Protein AF-A0A9W4WRF8-F1 (afdb_monomer_lite)

Foldseek 3Di:
DDDDDDDDDDDDDDDPDDDDPCPVVPPPPPDPPDVQQVVQVPDPDVVSNPPDPPVVVVVVVVVVVVVVVVVVVVVVVVVVVVVVVVVVVVVVLVPDDDPRNVVSVLVVCVVVPHDRDDDDDDDPVVVVVVLVVVVVVLVVVQVVCVVVVVDDPVCVCVSCVSPPDPPPDD

Organism: NCBI:txid1117311

Secondary structure (DSSP, 8-state):
---------PPP---------GGG-----SS-S-HHHHHHHTSS-GGGGT--SHHHHHHHHHHHHHHHHHHHHHHHHHHHHHHHHHHHHHHHHHH--HHHHHHHHHHHHHHTTPPPPPPP---HHHHHHHHHHHHHHHHHHHHHHHHTT---GGGHHHHHTTSPPP----

InterPro domains:
  IPR027973 40S small subunit processome assembly factor 1-like [PF15375] (32-157)
  IPR053030 Ribosomal biogenesis protein FAF1-like [PTHR28096] (9-169)

Sequence (170 aa):
MPSTTANNTTPKKEPDIIVFNDSYLKKASKSGSNIIEWKSFMSAKVSKMNEKSQISSATKIIKELEEERINKQNDKELEELLKTTQLLEKYTAEYLTGKDRRKYNERKMFELGAKAKKGLKIPTPISLGIQSKRQEREKKELEEAKNLGLYHQSIKHNWVSSSSKPQQRK

Structure (mmCIF, N/CA/C/O backbone):
data_AF-A0A9W4WRF8-F1
#
_entry.id   AF-A0A9W4WRF8-F1
#
loop_
_atom_site.group_PDB
_atom_site.id
_atom_site.type_symbol
_atom_site.label_atom_id
_atom_site.label_alt_id
_atom_site.label_comp_id
_atom_site.label_asym_id
_atom_site.label_entity_id
_atom_site.label_seq_id
_atom_site.pdbx_PDB_ins_code
_atom_site.Cartn_x
_atom_site.Cartn_y
_atom_site.Cartn_z
_atom_site.occupancy
_atom_site.B_iso_or_equiv
_atom_site.auth_seq_id
_atom_site.auth_comp_id
_atom_site.auth_asym_id
_atom_site.auth_atom_id
_atom_site.pdbx_PDB_model_num
ATOM 1 N N . MET A 1 1 ? -92.959 -53.801 68.001 1.00 32.44 1 MET A N 1
ATOM 2 C CA . MET A 1 1 ? -93.544 -53.591 66.657 1.00 32.44 1 MET A CA 1
ATOM 3 C C . MET A 1 1 ? -93.141 -52.202 66.169 1.00 32.44 1 MET A C 1
ATOM 5 O O . MET A 1 1 ? -93.284 -51.295 66.977 1.00 32.44 1 MET A O 1
ATOM 9 N N . PRO A 1 2 ? -92.755 -51.967 64.904 1.00 46.97 2 PRO A N 1
ATOM 10 C CA . PRO A 1 2 ? -91.872 -52.743 64.028 1.00 46.97 2 PRO A CA 1
ATOM 11 C C . PRO A 1 2 ? -90.754 -51.893 63.346 1.00 46.97 2 PRO A C 1
ATOM 13 O O . PRO A 1 2 ? -90.855 -50.681 63.200 1.00 46.97 2 PRO A O 1
ATOM 16 N N . SER A 1 3 ? -89.686 -52.607 62.969 1.00 33.75 3 SER A N 1
ATOM 17 C CA . SER A 1 3 ? -88.754 -52.495 61.823 1.00 33.75 3 SER A CA 1
ATOM 18 C C . SER A 1 3 ? -88.363 -51.156 61.167 1.00 33.75 3 SER A C 1
ATOM 20 O O . SER A 1 3 ? -89.112 -50.546 60.408 1.00 33.75 3 SER A O 1
ATOM 22 N N . THR A 1 4 ? -87.061 -50.892 61.282 1.00 42.78 4 THR A N 1
ATOM 23 C CA . THR A 1 4 ? -86.146 -50.240 60.334 1.00 42.78 4 THR A CA 1
ATOM 24 C C . THR A 1 4 ? -86.248 -50.816 58.913 1.00 42.78 4 THR A C 1
ATOM 26 O O . THR A 1 4 ? -86.295 -52.032 58.735 1.00 42.78 4 THR A O 1
ATOM 29 N N . THR A 1 5 ? -86.164 -49.977 57.878 1.00 43.03 5 THR A N 1
ATOM 30 C CA . THR A 1 5 ? -85.700 -50.406 56.547 1.00 43.03 5 THR A CA 1
ATOM 31 C C . THR A 1 5 ? -84.785 -49.326 55.983 1.00 43.03 5 THR A C 1
ATOM 33 O O . THR A 1 5 ? -85.227 -48.264 55.554 1.00 43.03 5 THR A O 1
ATOM 36 N N . ALA A 1 6 ? -83.482 -49.592 56.066 1.00 42.91 6 ALA A N 1
ATOM 37 C CA . ALA A 1 6 ? -82.440 -48.821 55.413 1.00 42.91 6 ALA A CA 1
ATOM 38 C C . ALA A 1 6 ? -82.335 -49.293 53.958 1.00 42.91 6 ALA A C 1
ATOM 40 O O . ALA A 1 6 ? -82.016 -50.455 53.701 1.00 42.91 6 ALA A O 1
ATOM 41 N N . ASN A 1 7 ? -82.591 -48.395 53.011 1.00 45.34 7 ASN A N 1
ATOM 42 C CA . ASN A 1 7 ? -82.363 -48.662 51.596 1.00 45.34 7 ASN A CA 1
ATOM 43 C C . ASN A 1 7 ? -80.875 -48.470 51.288 1.00 45.34 7 ASN A C 1
ATOM 45 O O . ASN A 1 7 ? -80.408 -47.368 51.008 1.00 45.34 7 ASN A O 1
ATOM 49 N N . ASN A 1 8 ? -80.132 -49.575 51.369 1.00 48.31 8 ASN A N 1
ATOM 50 C CA . ASN A 1 8 ? -78.801 -49.709 50.795 1.00 48.31 8 ASN A CA 1
ATOM 51 C C . ASN A 1 8 ? -78.920 -49.795 49.271 1.00 48.31 8 ASN A C 1
ATOM 53 O O . ASN A 1 8 ? -79.238 -50.846 48.721 1.00 48.31 8 ASN A O 1
ATOM 57 N N . THR A 1 9 ? -78.592 -48.703 48.593 1.00 52.31 9 THR A N 1
ATOM 58 C CA . THR A 1 9 ? -78.246 -48.726 47.170 1.00 52.31 9 THR A CA 1
ATOM 59 C C . THR A 1 9 ? -76.811 -48.254 47.049 1.00 52.31 9 THR A C 1
ATOM 61 O O . THR A 1 9 ? -76.517 -47.064 47.111 1.00 52.31 9 THR A O 1
ATOM 64 N N . THR A 1 10 ? -75.901 -49.218 46.955 1.00 58.44 10 THR A N 1
ATOM 65 C CA . THR A 1 10 ? -74.486 -48.994 46.680 1.00 58.44 10 THR A CA 1
ATOM 66 C C . THR A 1 10 ? -74.333 -48.492 45.239 1.00 58.44 10 THR A C 1
ATOM 68 O O . THR A 1 10 ? -74.720 -49.201 44.306 1.00 58.44 10 THR A O 1
ATOM 71 N N . PRO A 1 11 ? -73.778 -47.292 44.993 1.00 58.75 11 PRO A N 1
ATOM 72 C CA . PRO A 1 11 ? -73.400 -46.917 43.641 1.00 58.75 11 PRO A CA 1
ATOM 73 C C . PRO A 1 11 ? -72.194 -47.772 43.235 1.00 58.75 11 PRO A C 1
ATOM 75 O O . PRO A 1 11 ? -71.170 -47.796 43.923 1.00 58.75 11 PRO A O 1
ATOM 78 N N . LYS A 1 12 ? -72.328 -48.523 42.137 1.00 59.94 12 LYS A N 1
ATOM 79 C CA . LYS A 1 12 ? -71.214 -49.251 41.520 1.00 59.94 12 LYS A CA 1
ATOM 80 C C . LYS A 1 12 ? -70.106 -48.240 41.211 1.00 59.94 12 LYS A C 1
ATOM 82 O O . LYS A 1 12 ? -70.330 -47.297 40.461 1.00 59.94 12 LYS A O 1
ATOM 87 N N . LYS A 1 13 ? -68.939 -48.411 41.833 1.00 66.56 13 LYS A N 1
ATOM 88 C CA . LYS A 1 13 ? -67.782 -47.531 41.654 1.00 66.56 13 LYS A CA 1
ATOM 89 C C . LYS A 1 13 ? -67.167 -47.830 40.289 1.00 66.56 13 LYS A C 1
ATOM 91 O O . LYS A 1 13 ? -66.509 -48.855 40.122 1.00 66.56 13 LYS A O 1
ATOM 96 N N . GLU A 1 14 ? -67.456 -46.987 39.307 1.00 73.62 14 GLU A N 1
ATOM 97 C CA . GLU A 1 14 ? -66.770 -47.022 38.016 1.00 73.62 14 GLU A CA 1
ATOM 98 C C . GLU A 1 14 ? -65.270 -46.742 38.227 1.00 73.62 14 GLU A C 1
ATOM 100 O O . GLU A 1 14 ? -64.904 -46.045 39.182 1.00 73.62 14 GLU A O 1
ATOM 105 N N . PRO A 1 15 ? -64.378 -47.339 37.416 1.00 76.50 15 PRO A N 1
ATOM 106 C CA . PRO A 1 15 ? -62.946 -47.119 37.557 1.00 76.50 15 PRO A CA 1
ATOM 107 C C . PRO A 1 15 ? -62.604 -45.653 37.279 1.00 76.50 15 PRO A C 1
ATOM 109 O O . PRO A 1 15 ? -63.080 -45.068 36.310 1.00 76.50 15 PRO A O 1
ATOM 112 N N . ASP A 1 16 ? -61.749 -45.079 38.121 1.00 74.44 16 ASP A N 1
ATOM 113 C CA . ASP A 1 16 ? -61.247 -43.717 37.952 1.00 74.44 16 ASP A CA 1
ATOM 114 C C . ASP A 1 16 ? -60.206 -43.725 36.819 1.00 74.44 16 ASP A C 1
ATOM 116 O O . ASP A 1 16 ? -59.069 -44.177 36.991 1.00 74.44 16 ASP A O 1
ATOM 120 N N . ILE A 1 17 ? -60.623 -43.344 35.608 1.00 76.56 17 ILE A N 1
ATOM 121 C CA . ILE A 1 17 ? -59.765 -43.374 34.418 1.00 76.56 17 ILE A CA 1
ATOM 122 C C . ILE A 1 17 ? -58.923 -42.099 34.399 1.00 76.56 17 ILE A C 1
ATOM 124 O O . ILE A 1 17 ? -59.351 -41.044 33.932 1.00 76.56 17 ILE A O 1
ATOM 128 N N . ILE A 1 18 ? -57.687 -42.209 34.879 1.00 78.69 18 ILE A N 1
ATOM 129 C CA . ILE A 1 18 ? -56.695 -41.138 34.778 1.00 78.69 18 ILE A CA 1
ATOM 130 C C . ILE A 1 18 ? -56.078 -41.191 33.376 1.00 78.69 18 ILE A C 1
ATOM 132 O O . ILE A 1 18 ? -55.173 -41.980 33.102 1.00 78.69 18 ILE A O 1
ATOM 136 N N . VAL A 1 19 ? -56.584 -40.351 32.471 1.00 78.06 19 VAL A N 1
ATOM 137 C CA . VAL A 1 19 ? -55.992 -40.143 31.143 1.00 78.06 19 VAL A CA 1
ATOM 138 C C . VAL A 1 19 ? -54.890 -39.095 31.262 1.00 78.06 19 VAL A C 1
ATOM 140 O O . VAL A 1 19 ? -55.155 -37.899 31.392 1.00 78.06 19 VAL A O 1
ATOM 143 N N . PHE A 1 20 ? -53.635 -39.537 31.218 1.00 73.69 20 PHE A N 1
ATOM 144 C CA . PHE A 1 20 ? -52.504 -38.625 31.084 1.00 73.69 20 PHE A CA 1
ATOM 145 C C . PHE A 1 20 ? -52.450 -38.117 29.643 1.00 73.69 20 PHE A C 1
ATOM 147 O O . PHE A 1 20 ? -52.097 -38.842 28.716 1.00 73.69 20 PHE A O 1
ATOM 154 N N . ASN A 1 21 ? -52.825 -36.855 29.445 1.00 70.69 21 ASN A N 1
ATOM 155 C CA . ASN A 1 21 ? -52.619 -36.181 28.172 1.00 70.69 21 ASN A CA 1
ATOM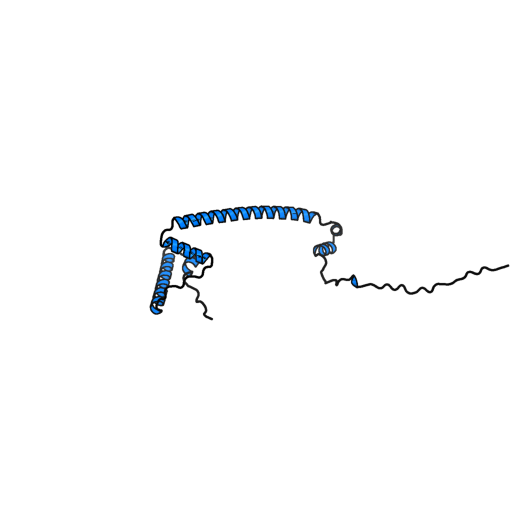 156 C C . ASN A 1 21 ? -51.121 -35.881 28.004 1.00 70.69 21 ASN A C 1
ATOM 158 O O . ASN A 1 21 ? -50.613 -34.870 28.490 1.00 70.69 21 ASN A O 1
ATOM 162 N N . ASP A 1 22 ? -50.417 -36.734 27.258 1.00 61.09 22 ASP A N 1
ATOM 163 C CA . ASP A 1 22 ? -49.004 -36.551 26.883 1.00 61.09 22 ASP A CA 1
ATOM 164 C C . ASP A 1 22 ? -48.754 -35.297 26.018 1.00 61.09 22 ASP A C 1
ATOM 166 O O . ASP A 1 22 ? -47.614 -34.959 25.706 1.00 61.09 22 ASP A O 1
ATOM 170 N N . SER A 1 23 ? -49.793 -34.533 25.667 1.00 60.91 23 SER A N 1
ATOM 171 C CA . SER A 1 23 ? -49.672 -33.267 24.936 1.00 60.91 23 SER A CA 1
ATOM 172 C C . SER A 1 23 ? -48.902 -32.177 25.695 1.00 60.91 23 SER A C 1
ATOM 174 O O . SER A 1 23 ? -48.439 -31.220 25.073 1.00 60.91 23 SER A O 1
ATOM 176 N N . TYR A 1 24 ? -48.738 -32.301 27.019 1.00 58.22 24 TYR A N 1
ATOM 177 C CA . TYR A 1 24 ? -47.882 -31.403 27.811 1.00 58.22 24 TYR A CA 1
ATOM 178 C C . TYR A 1 24 ? -46.427 -31.877 27.882 1.00 58.22 24 TYR A C 1
ATOM 180 O O . TYR A 1 24 ? -45.536 -31.084 28.194 1.00 58.22 24 TYR A O 1
ATOM 188 N N . LEU A 1 25 ? -46.157 -33.136 27.528 1.00 59.09 25 LEU A N 1
ATOM 189 C CA . LEU A 1 25 ? -44.808 -33.639 27.312 1.00 59.09 25 LEU A CA 1
ATOM 190 C C . LEU A 1 25 ? -44.363 -33.202 25.916 1.00 59.09 25 LEU A C 1
ATOM 192 O O . LEU A 1 25 ? -44.190 -34.002 24.995 1.00 59.09 25 LEU A O 1
ATOM 196 N N . LYS A 1 26 ? -44.137 -31.890 25.750 1.00 59.09 26 LYS A N 1
ATOM 197 C CA . LYS A 1 26 ? -43.254 -31.410 24.684 1.00 59.09 26 LYS A CA 1
ATOM 198 C C . LYS A 1 26 ? -41.990 -32.250 24.789 1.00 59.09 26 LYS A C 1
ATOM 200 O O . LYS A 1 26 ? -41.331 -32.179 25.824 1.00 59.09 26 LYS A O 1
ATOM 205 N N . LYS A 1 27 ? -41.726 -33.069 23.757 1.00 54.62 27 LYS A N 1
ATOM 206 C CA . LYS A 1 27 ? -40.543 -33.928 23.600 1.00 54.62 27 LYS A CA 1
ATOM 207 C C . LYS A 1 27 ? -39.411 -33.395 24.464 1.00 54.62 27 LYS A C 1
ATOM 209 O O . LYS A 1 27 ? -38.819 -32.371 24.124 1.00 54.62 27 LYS A O 1
ATOM 214 N N . ALA A 1 28 ? -39.132 -34.080 25.569 1.00 54.97 28 ALA A N 1
ATOM 215 C CA . ALA A 1 28 ? -37.903 -33.879 26.305 1.00 54.97 28 ALA A CA 1
ATOM 216 C C . ALA A 1 28 ? -36.779 -34.307 25.359 1.00 54.97 28 ALA A C 1
ATOM 218 O O . ALA A 1 28 ? -36.358 -35.464 25.332 1.00 54.97 28 ALA A O 1
ATOM 219 N N . SER A 1 29 ? -36.337 -33.384 24.502 1.00 51.91 29 SER A N 1
ATOM 220 C CA . SER A 1 29 ? -35.049 -33.513 23.856 1.00 51.91 29 SER A CA 1
ATOM 221 C C . SER A 1 29 ? -34.067 -33.684 25.000 1.00 51.91 29 SER A C 1
ATOM 223 O O . SER A 1 29 ? -33.981 -32.824 25.882 1.00 51.91 29 SER A O 1
ATOM 225 N N . LYS A 1 30 ? -33.384 -34.828 25.023 1.00 54.97 30 LYS A N 1
ATOM 226 C CA . LYS A 1 30 ? -32.221 -35.054 25.875 1.00 54.97 30 LYS A CA 1
ATOM 227 C C . LYS A 1 30 ? -31.386 -33.765 25.839 1.00 54.97 30 LYS A C 1
ATOM 229 O O . LYS A 1 30 ? -30.941 -33.373 24.767 1.00 54.97 30 LYS A O 1
ATOM 234 N N . SER A 1 31 ? -31.254 -33.103 26.991 1.00 52.69 31 SER A N 1
ATOM 235 C CA . SER A 1 31 ? -30.551 -31.825 27.179 1.00 52.69 31 SER A CA 1
ATOM 236 C C . SER A 1 31 ? -31.251 -30.558 26.648 1.00 52.69 31 SER A C 1
ATOM 238 O O . SER A 1 31 ? -30.714 -29.839 25.811 1.00 52.69 31 SER A O 1
ATOM 240 N N . GLY A 1 32 ? -32.436 -30.252 27.187 1.00 49.81 32 GLY A N 1
ATOM 241 C CA . GLY A 1 32 ? -33.083 -28.935 27.079 1.00 49.81 32 GLY A CA 1
ATOM 242 C C . GLY A 1 32 ? -33.143 -28.137 28.390 1.00 49.81 32 GLY A C 1
ATOM 243 O O . GLY A 1 32 ? -33.730 -27.060 28.401 1.00 49.81 32 GLY A O 1
ATOM 244 N N . SER A 1 33 ? -32.591 -28.643 29.502 1.00 59.59 33 SER A N 1
ATOM 245 C CA . SER A 1 33 ? -32.451 -27.829 30.714 1.00 59.59 33 SER A CA 1
ATOM 246 C C . SER A 1 33 ? -31.296 -26.851 30.529 1.00 59.59 33 SER A C 1
ATOM 248 O O . SER A 1 33 ? -30.255 -27.193 29.961 1.00 59.59 33 SER A O 1
ATOM 250 N N . ASN A 1 34 ? -31.484 -25.610 30.979 1.00 69.06 34 ASN A N 1
ATOM 251 C CA . ASN A 1 34 ? -30.432 -24.605 30.944 1.00 69.06 34 ASN A CA 1
ATOM 252 C C . ASN A 1 34 ? -29.202 -25.190 31.659 1.00 69.06 34 ASN A C 1
ATOM 254 O O . ASN A 1 34 ? -29.327 -25.710 32.768 1.00 69.06 34 ASN A O 1
ATOM 258 N N . ILE A 1 35 ? -28.018 -25.162 31.036 1.00 78.19 35 ILE A N 1
ATOM 259 C CA . ILE A 1 35 ? -26.827 -25.865 31.557 1.00 78.19 35 ILE A CA 1
ATOM 260 C C . ILE A 1 35 ? -26.480 -25.433 32.991 1.00 78.19 35 ILE A C 1
ATOM 262 O O . ILE A 1 35 ? -25.870 -26.176 33.757 1.00 78.19 35 ILE A O 1
ATOM 266 N N . ILE A 1 36 ? -26.912 -24.227 33.359 1.00 77.19 36 ILE A N 1
ATOM 267 C CA . ILE A 1 36 ? -26.804 -23.641 34.690 1.00 77.19 36 ILE A CA 1
ATOM 268 C C . ILE A 1 36 ? -27.702 -24.381 35.696 1.00 77.19 36 ILE A C 1
ATOM 270 O O . ILE A 1 36 ? -27.235 -24.722 36.779 1.00 77.19 36 ILE A O 1
ATOM 274 N N . GLU A 1 37 ? -28.946 -24.699 35.336 1.00 77.88 37 GLU A N 1
ATOM 275 C CA . GLU A 1 37 ? -29.891 -25.443 36.183 1.00 77.88 37 GLU A CA 1
ATOM 276 C C . GLU A 1 37 ? -29.428 -26.882 36.406 1.00 77.88 37 GLU A C 1
ATOM 278 O O . GLU A 1 37 ? -29.436 -27.364 37.538 1.00 77.88 37 GLU A O 1
ATOM 283 N N . TRP A 1 38 ? -28.939 -27.546 35.353 1.00 81.38 38 TRP A N 1
ATOM 284 C CA . TRP A 1 38 ? -28.389 -28.898 35.468 1.00 81.38 38 TRP A CA 1
ATOM 285 C C . TRP A 1 38 ? -27.165 -28.938 36.391 1.00 81.38 38 TRP A C 1
ATOM 287 O O . TRP A 1 38 ? -27.073 -29.798 37.268 1.00 81.38 38 TRP A O 1
ATOM 297 N N . LYS A 1 39 ? -26.254 -27.962 36.262 1.00 82.94 39 LYS A N 1
ATOM 298 C CA . LYS A 1 39 ? -25.079 -27.841 37.139 1.00 82.94 39 LYS A CA 1
ATOM 299 C C . LYS A 1 39 ? -25.446 -27.528 38.591 1.00 82.94 39 LYS A C 1
ATOM 301 O O . LYS A 1 39 ? -24.770 -28.025 39.488 1.00 82.94 39 LYS A O 1
ATOM 306 N N . SER A 1 40 ? -26.475 -26.718 38.838 1.00 81.44 40 SER A N 1
ATOM 307 C CA . SER A 1 40 ? -26.952 -26.438 40.199 1.00 81.44 40 SER A CA 1
ATOM 308 C C . SER A 1 40 ? -27.609 -27.665 40.831 1.00 81.44 40 SER A C 1
ATOM 310 O O . SER A 1 40 ? -27.297 -27.989 41.977 1.00 81.44 40 SER A O 1
ATOM 312 N N . PHE A 1 41 ? -28.435 -28.386 40.067 1.00 79.88 41 PHE A N 1
ATOM 313 C CA . PHE A 1 41 ? -29.116 -29.606 40.504 1.00 79.88 41 PHE A CA 1
ATOM 314 C C . PHE A 1 41 ? -28.149 -30.767 40.788 1.00 79.88 41 PHE A C 1
ATOM 316 O O . PHE A 1 41 ? -28.312 -31.480 41.770 1.00 79.88 41 PHE A O 1
ATOM 323 N N . MET A 1 42 ? -27.106 -30.937 39.969 1.00 82.69 42 MET A N 1
ATOM 324 C CA . MET A 1 42 ? -26.095 -31.992 40.154 1.00 82.69 42 MET A CA 1
ATOM 325 C C . MET A 1 42 ? -25.039 -31.653 41.219 1.00 82.69 42 MET A C 1
ATOM 327 O O . MET A 1 42 ? -24.147 -32.459 41.481 1.00 82.69 42 MET A O 1
ATOM 331 N N . SER A 1 43 ? -25.077 -30.460 41.819 1.00 82.94 43 SER A N 1
ATOM 332 C CA . SER A 1 43 ? -24.093 -30.080 42.832 1.00 82.94 43 SER A CA 1
ATOM 333 C C . SER A 1 43 ? -24.471 -30.624 44.214 1.00 82.94 43 SER A C 1
ATOM 335 O O . SER A 1 43 ? -25.623 -30.557 44.621 1.00 82.94 43 SER A O 1
ATOM 337 N N . ALA A 1 44 ? -23.485 -31.081 44.991 1.00 84.50 44 ALA A N 1
ATOM 338 C CA . ALA A 1 44 ? -23.697 -31.623 46.342 1.00 84.50 44 ALA A CA 1
ATOM 339 C C . ALA A 1 44 ? -24.188 -30.590 47.388 1.00 84.50 44 ALA A C 1
ATOM 341 O O . ALA A 1 44 ? -24.378 -30.930 48.552 1.00 84.50 44 ALA A O 1
ATOM 342 N N . LYS A 1 45 ? -24.362 -29.316 47.005 1.00 83.88 45 LYS A N 1
ATOM 343 C CA . LYS A 1 45 ? -24.770 -28.220 47.895 1.00 83.88 45 LYS A CA 1
ATOM 344 C C . LYS A 1 45 ? -26.179 -27.755 47.537 1.00 83.88 45 LYS A C 1
ATOM 346 O O . LYS A 1 45 ? -26.355 -26.959 46.618 1.00 83.88 45 LYS A O 1
ATOM 351 N N . VAL A 1 46 ? -27.161 -28.190 48.323 1.00 76.44 46 VAL A N 1
ATOM 352 C CA . VAL A 1 46 ? -28.594 -27.888 48.127 1.00 76.44 46 VAL A CA 1
ATOM 353 C C . VAL A 1 46 ? -28.893 -26.379 48.182 1.00 76.44 46 VAL A C 1
ATOM 355 O O . VAL A 1 46 ? -29.821 -25.901 47.534 1.00 76.44 46 VAL A O 1
ATOM 358 N N . SER A 1 47 ? -28.051 -25.593 48.862 1.00 74.94 47 SER A N 1
ATOM 359 C CA . SER A 1 47 ? -28.142 -24.126 48.934 1.00 74.94 47 SER A CA 1
ATOM 360 C C . SER A 1 47 ? -28.134 -23.440 47.557 1.00 74.94 47 SER A C 1
ATOM 362 O O . SER A 1 47 ? -28.784 -22.413 47.384 1.00 74.94 47 SER A O 1
ATOM 364 N N . LYS A 1 48 ? -27.481 -24.038 46.546 1.00 69.00 48 LYS A N 1
ATOM 365 C CA . LYS A 1 48 ? -27.408 -23.495 45.175 1.00 69.00 48 LYS A CA 1
ATOM 366 C C . LYS A 1 48 ? -28.727 -23.540 44.407 1.00 69.00 48 LYS A C 1
ATOM 368 O O . LYS A 1 48 ? -28.854 -22.846 43.404 1.00 69.00 48 LYS A O 1
ATOM 373 N N . MET A 1 49 ? -29.695 -24.349 44.838 1.00 66.12 49 MET A N 1
ATOM 374 C CA . MET A 1 49 ? -30.999 -24.428 44.172 1.00 66.12 49 MET A CA 1
ATOM 375 C C . MET A 1 49 ? -31.897 -23.225 44.494 1.00 66.12 49 MET A C 1
ATOM 377 O O . MET A 1 49 ? -32.787 -22.916 43.708 1.00 66.12 49 MET A O 1
ATOM 381 N N . ASN A 1 50 ? -31.659 -22.534 45.618 1.00 66.81 50 ASN A N 1
ATOM 382 C CA . ASN A 1 50 ? -32.481 -21.403 46.066 1.00 66.81 50 ASN A CA 1
ATOM 383 C C . ASN A 1 50 ? -31.810 -20.030 45.851 1.00 66.81 50 ASN A C 1
ATOM 385 O O . ASN A 1 50 ? -32.444 -18.987 46.007 1.00 66.81 50 ASN A O 1
ATOM 389 N N . GLU A 1 51 ? -30.534 -20.006 45.460 1.00 65.31 51 GLU A N 1
ATOM 390 C CA . GLU A 1 51 ? -29.835 -18.779 45.076 1.00 65.31 51 GLU A CA 1
ATOM 391 C C . GLU A 1 51 ? -30.343 -18.300 43.708 1.00 65.31 51 GLU A C 1
ATOM 393 O O . GLU A 1 51 ? -29.817 -18.645 42.649 1.00 65.31 51 GLU A O 1
ATOM 398 N N . LYS A 1 52 ? -31.406 -17.486 43.711 1.00 59.56 52 LYS A N 1
ATOM 399 C CA . LYS A 1 52 ? -31.833 -16.760 42.510 1.00 59.56 52 LYS A CA 1
ATOM 400 C C . LYS A 1 52 ? -30.666 -15.907 42.003 1.00 59.56 52 LYS A C 1
ATOM 402 O O . LYS A 1 52 ? -30.130 -15.069 42.718 1.00 59.56 52 LYS A O 1
ATOM 407 N N . SER A 1 53 ? -30.332 -16.127 40.735 1.00 57.06 53 SER A N 1
ATOM 408 C CA . SER A 1 53 ? -29.250 -15.593 39.890 1.00 57.06 53 SER A CA 1
ATOM 409 C C . SER A 1 53 ? -29.126 -14.048 39.773 1.00 57.06 53 SER A C 1
ATOM 411 O O . SER A 1 53 ? -28.733 -13.534 38.723 1.00 57.06 53 SER A O 1
ATOM 413 N N . GLN A 1 54 ? -29.434 -13.264 40.809 1.00 56.03 54 GLN A N 1
ATOM 414 C CA . GLN A 1 54 ? -29.420 -11.792 40.754 1.00 56.03 54 GLN A CA 1
ATOM 415 C C . GLN A 1 54 ? -28.009 -11.182 40.747 1.00 56.03 54 GLN A C 1
ATOM 417 O O . GLN A 1 54 ? -27.811 -10.087 40.234 1.00 56.03 54 GLN A O 1
ATOM 422 N N . ILE A 1 55 ? -27.000 -11.907 41.232 1.00 56.25 55 ILE A N 1
ATOM 423 C CA . ILE A 1 55 ? -25.610 -11.417 41.277 1.00 56.25 55 ILE A CA 1
ATOM 424 C C . ILE A 1 55 ? -24.989 -11.390 39.868 1.00 56.25 55 ILE A C 1
ATOM 426 O O . ILE A 1 55 ? -24.181 -10.525 39.544 1.00 56.25 55 ILE A O 1
ATOM 430 N N . SER A 1 56 ? -25.406 -12.303 38.983 1.00 58.66 56 SER A N 1
ATOM 431 C CA . SER A 1 56 ? -24.834 -12.409 37.636 1.00 58.66 56 SER A CA 1
ATOM 432 C C . SER A 1 56 ? -25.282 -11.303 36.673 1.00 58.66 56 SER A C 1
ATOM 434 O O . SER A 1 56 ? -24.563 -11.028 35.716 1.00 58.66 56 SER A O 1
ATOM 436 N N . SER A 1 57 ? -26.440 -10.668 36.893 1.00 60.09 57 SER A N 1
ATOM 437 C CA . SER A 1 57 ? -26.943 -9.605 36.012 1.00 60.09 57 SER A CA 1
ATOM 438 C C . SER A 1 57 ? -26.257 -8.268 36.284 1.00 60.09 57 SER A C 1
ATOM 440 O O . SER A 1 57 ? -25.837 -7.615 35.337 1.00 60.09 57 SER A O 1
ATOM 442 N N . ALA A 1 58 ? -26.037 -7.896 37.548 1.00 63.88 58 ALA A N 1
ATOM 443 C CA . ALA A 1 58 ? -25.347 -6.652 37.903 1.00 63.88 58 ALA A CA 1
ATOM 444 C C . ALA A 1 58 ? -23.885 -6.633 37.421 1.00 63.88 58 ALA A C 1
ATOM 446 O O . ALA A 1 58 ? -23.429 -5.645 36.852 1.00 63.88 58 ALA A O 1
ATOM 447 N N . THR A 1 59 ? -23.156 -7.745 37.566 1.00 67.38 59 THR A N 1
ATOM 448 C CA . THR A 1 59 ? -21.780 -7.850 37.049 1.00 67.38 59 THR A CA 1
ATOM 449 C C . THR A 1 59 ? -21.730 -7.825 35.521 1.00 67.38 59 THR A C 1
ATOM 451 O O . THR A 1 59 ? -20.769 -7.305 34.962 1.00 67.38 59 THR A O 1
ATOM 454 N N . LYS A 1 60 ? -22.748 -8.362 34.833 1.00 71.56 60 LYS A N 1
ATOM 455 C CA . LYS A 1 60 ? -22.857 -8.259 33.369 1.00 71.56 60 LYS A CA 1
ATOM 456 C C . LYS A 1 60 ? -23.121 -6.823 32.925 1.00 71.56 60 LYS A C 1
ATOM 458 O O . LYS A 1 60 ? -22.429 -6.369 32.033 1.00 71.56 60 LYS A O 1
ATOM 463 N N . ILE A 1 61 ? -24.010 -6.100 33.607 1.00 77.25 61 ILE A N 1
ATOM 464 C CA . ILE A 1 61 ? -24.311 -4.688 33.312 1.00 77.25 61 ILE A CA 1
ATOM 465 C C . ILE A 1 61 ? -23.068 -3.807 33.497 1.00 77.25 61 ILE A C 1
ATOM 467 O O . ILE A 1 61 ? -22.786 -2.954 32.666 1.00 77.25 61 ILE A O 1
ATOM 471 N N . ILE A 1 62 ? -22.284 -4.025 34.560 1.00 80.94 62 ILE A N 1
ATOM 472 C CA . ILE A 1 62 ? -21.044 -3.264 34.793 1.00 80.94 62 ILE A CA 1
ATOM 473 C C . ILE A 1 62 ? -19.998 -3.563 33.709 1.00 80.94 62 ILE A C 1
ATOM 475 O O . ILE A 1 62 ? -19.327 -2.645 33.246 1.00 80.94 62 ILE A 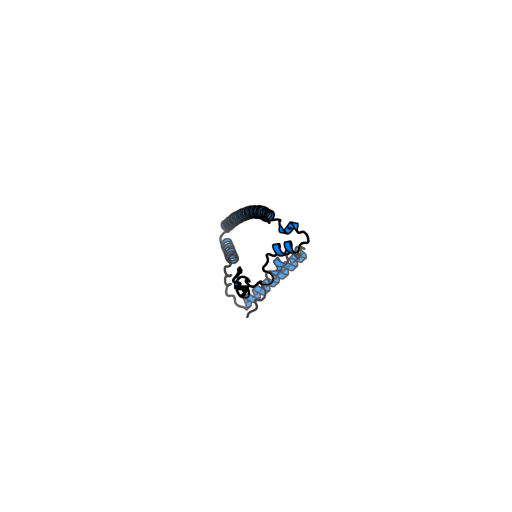O 1
ATOM 479 N N . LYS A 1 63 ? -19.868 -4.828 33.290 1.00 83.75 63 LYS A N 1
ATOM 480 C CA . LYS A 1 63 ? -18.959 -5.221 32.202 1.00 83.75 63 LYS A CA 1
ATOM 481 C C . LYS A 1 63 ? -19.394 -4.656 30.855 1.00 83.75 63 LYS A C 1
ATOM 483 O O . LYS A 1 63 ? -18.563 -4.102 30.159 1.00 83.75 63 LYS A O 1
ATOM 488 N N . GLU A 1 64 ? -20.679 -4.734 30.535 1.00 83.81 64 GLU A N 1
ATOM 489 C CA . GLU A 1 64 ? -21.257 -4.180 29.308 1.00 83.81 64 GLU A CA 1
ATOM 490 C C . GLU A 1 64 ? -21.057 -2.662 29.231 1.00 83.81 64 GLU A C 1
ATOM 492 O O . GLU A 1 64 ? -20.671 -2.136 28.193 1.00 83.81 64 GLU A O 1
ATOM 497 N N . LEU A 1 65 ? -21.220 -1.958 30.354 1.00 88.00 65 LEU A N 1
ATOM 498 C CA . LEU A 1 65 ? -20.994 -0.517 30.427 1.00 88.00 65 LEU A CA 1
ATOM 499 C C . LEU A 1 65 ? -19.506 -0.161 30.258 1.00 88.00 65 LEU A C 1
ATOM 501 O O . LEU A 1 65 ? -19.178 0.838 29.616 1.00 88.00 65 LEU A O 1
ATOM 505 N N . GLU A 1 66 ? -18.595 -0.974 30.795 1.00 89.19 66 GLU A N 1
ATOM 506 C CA . GLU A 1 66 ? -17.154 -0.788 30.594 1.00 89.19 66 GLU A CA 1
ATOM 507 C C . GLU A 1 66 ? -16.722 -1.114 29.156 1.00 89.19 66 GLU A C 1
ATOM 509 O O . GLU A 1 66 ? -15.967 -0.357 28.553 1.00 89.19 66 GLU A O 1
ATOM 514 N N . GLU A 1 67 ? -17.268 -2.175 28.562 1.00 90.56 67 GLU A N 1
ATOM 515 C CA . GLU A 1 67 ? -17.085 -2.509 27.146 1.00 90.56 67 GLU A CA 1
ATOM 516 C C . GLU A 1 67 ? -17.606 -1.384 26.241 1.00 90.56 67 GLU A C 1
ATOM 518 O O . GLU A 1 67 ? -16.931 -0.996 25.291 1.00 90.56 67 GLU A O 1
ATOM 523 N N . GLU A 1 68 ? -18.753 -0.780 26.560 1.00 91.12 68 GLU A N 1
ATOM 524 C CA . GLU A 1 68 ? -19.288 0.360 25.812 1.00 91.12 68 GLU A CA 1
ATOM 525 C C . GLU A 1 68 ? -18.386 1.601 25.930 1.00 91.12 68 GLU A C 1
ATOM 527 O O . GLU A 1 68 ? -18.196 2.329 24.953 1.00 91.12 68 GLU A O 1
ATOM 532 N N . ARG A 1 69 ? -17.792 1.851 27.104 1.00 92.94 69 ARG A N 1
ATOM 533 C CA . ARG A 1 69 ? -16.805 2.930 27.278 1.00 92.94 69 ARG A CA 1
ATOM 534 C C . ARG A 1 69 ? -15.550 2.686 26.455 1.00 92.94 69 ARG A C 1
ATOM 536 O O . ARG A 1 69 ? -15.094 3.616 25.794 1.00 92.94 69 ARG A O 1
ATOM 543 N N . ILE A 1 70 ? -15.022 1.465 26.483 1.00 94.19 70 ILE A N 1
ATOM 544 C CA . ILE A 1 70 ? -13.841 1.074 25.708 1.00 94.19 70 ILE A CA 1
ATOM 545 C C . ILE A 1 70 ? -14.138 1.195 24.213 1.00 94.19 70 ILE A C 1
ATOM 547 O O . ILE A 1 70 ? -13.364 1.808 23.489 1.00 94.19 70 ILE A O 1
ATOM 551 N N . ASN A 1 71 ? -15.292 0.717 23.749 1.00 95.12 71 ASN A N 1
ATOM 552 C CA . ASN A 1 71 ? -15.696 0.851 22.349 1.00 95.12 71 ASN A CA 1
ATOM 553 C C . ASN A 1 71 ? -15.805 2.323 21.937 1.00 95.12 71 ASN A C 1
ATOM 555 O O . ASN A 1 71 ? -15.245 2.710 20.919 1.00 95.12 71 ASN A O 1
ATOM 559 N N . LYS A 1 72 ? -16.400 3.182 22.776 1.00 96.25 72 LYS A N 1
ATOM 560 C CA . LYS A 1 72 ? -16.438 4.635 22.532 1.00 96.25 72 LYS A CA 1
ATOM 561 C C . LYS A 1 72 ? -15.049 5.272 22.486 1.00 96.25 72 LYS A C 1
ATOM 563 O O . LYS A 1 72 ? -14.872 6.271 21.796 1.00 96.25 72 LYS A O 1
ATOM 568 N N . GLN A 1 73 ? -14.085 4.771 23.257 1.00 96.50 73 GLN A N 1
ATOM 569 C CA . GLN A 1 73 ? -12.699 5.244 23.200 1.00 96.50 73 GLN A CA 1
ATOM 570 C C . GLN A 1 73 ? -12.019 4.785 21.909 1.00 96.50 73 GLN A C 1
ATOM 572 O O . GLN A 1 73 ? -11.444 5.616 21.213 1.00 96.50 73 GLN A O 1
ATOM 577 N N . ASN A 1 74 ? -12.170 3.511 21.553 1.00 96.94 74 ASN A N 1
ATOM 578 C CA . ASN A 1 74 ? -11.633 2.940 20.321 1.00 96.94 74 ASN A CA 1
ATOM 579 C C . ASN A 1 74 ? -12.202 3.642 19.080 1.00 96.94 74 ASN A C 1
ATOM 581 O O . ASN A 1 74 ? -11.456 3.954 18.158 1.00 96.94 74 ASN A O 1
ATOM 585 N N . ASP A 1 75 ? -13.502 3.947 19.069 1.00 97.06 75 ASP A N 1
ATOM 586 C CA . ASP A 1 75 ? -14.152 4.669 17.972 1.00 97.06 75 ASP A CA 1
ATOM 587 C C . ASP A 1 75 ? -13.601 6.095 17.838 1.00 97.06 75 ASP A C 1
ATOM 589 O O . ASP A 1 75 ? -13.330 6.559 16.731 1.00 97.06 75 ASP A O 1
ATOM 593 N N . LYS A 1 76 ? -13.368 6.788 18.962 1.00 96.88 76 LYS A N 1
ATOM 594 C CA . LYS A 1 76 ? -12.743 8.121 18.962 1.00 96.88 76 LYS A CA 1
ATOM 595 C C . LYS A 1 76 ? -11.311 8.082 18.439 1.00 96.88 76 LYS A C 1
ATOM 597 O O . LYS A 1 76 ? -10.945 8.932 17.630 1.00 96.88 76 LYS A O 1
ATOM 602 N N . GLU A 1 77 ? -10.520 7.112 18.887 1.00 96.50 77 GLU A N 1
ATOM 603 C CA . GLU A 1 77 ? -9.148 6.917 18.412 1.00 96.50 77 GLU A CA 1
ATOM 604 C C . GLU A 1 77 ? -9.136 6.609 16.910 1.00 96.50 77 GLU A C 1
ATOM 606 O O . GLU A 1 77 ? -8.385 7.214 16.145 1.00 96.50 77 GLU A O 1
ATOM 611 N N . LEU A 1 78 ? -10.034 5.733 16.457 1.00 96.31 78 LEU A N 1
ATOM 612 C CA . LEU A 1 78 ? -10.195 5.408 15.046 1.00 96.31 78 LEU A CA 1
ATOM 613 C C . LEU A 1 78 ? -10.567 6.644 14.216 1.00 96.31 78 LEU A C 1
ATOM 615 O O . LEU A 1 78 ? -9.988 6.867 13.152 1.00 96.31 78 LEU A O 1
ATOM 619 N N . GLU A 1 79 ? -11.501 7.471 14.689 1.00 96.38 79 GLU A N 1
ATOM 620 C CA . GLU A 1 79 ? -11.851 8.728 14.027 1.00 96.38 79 GLU A CA 1
ATOM 621 C C . GLU A 1 79 ? -10.660 9.686 13.916 1.00 96.38 79 GLU A C 1
ATOM 623 O O . GLU A 1 79 ? -10.486 10.339 12.885 1.00 96.38 79 GLU A O 1
ATOM 628 N N . GLU A 1 80 ? -9.850 9.800 14.968 1.00 95.50 80 GLU A N 1
ATOM 629 C CA . GLU A 1 80 ? -8.649 10.633 14.969 1.00 95.50 80 GLU A CA 1
ATOM 630 C C . GLU A 1 80 ? -7.614 10.115 13.962 1.00 95.50 80 GLU A C 1
ATOM 632 O O . GLU A 1 80 ? -7.098 10.883 13.143 1.00 95.50 80 GLU A O 1
ATOM 637 N N . LEU A 1 81 ? -7.379 8.802 13.927 1.00 96.00 81 LEU A N 1
ATOM 638 C CA . LEU A 1 81 ? -6.509 8.165 12.938 1.00 96.00 81 LEU A CA 1
ATOM 639 C C . LEU A 1 81 ? -7.014 8.379 11.503 1.00 96.00 81 LEU A C 1
ATOM 641 O O . LEU A 1 81 ? -6.237 8.697 10.602 1.00 96.00 81 LEU A O 1
ATOM 645 N N . LEU A 1 82 ? -8.320 8.279 11.260 1.00 94.81 82 LEU A N 1
ATOM 646 C CA . LEU A 1 82 ? -8.894 8.549 9.938 1.00 94.81 82 LEU A CA 1
ATOM 647 C C . LEU A 1 82 ? -8.739 10.022 9.532 1.00 94.81 82 LEU A C 1
ATOM 649 O O . LEU A 1 82 ? -8.383 10.314 8.390 1.00 94.81 82 LEU A O 1
ATOM 653 N N . LYS A 1 83 ? -8.945 10.964 10.458 1.00 94.56 83 LYS A N 1
ATOM 654 C CA . LYS A 1 83 ? -8.754 12.402 10.198 1.00 94.56 83 LYS A CA 1
ATOM 655 C C . LYS A 1 83 ? -7.288 12.724 9.891 1.00 94.56 83 LYS A C 1
ATOM 657 O O . LYS A 1 83 ? -7.003 13.431 8.923 1.00 94.56 83 LYS A O 1
ATOM 662 N N . THR A 1 84 ? -6.356 12.189 10.679 1.00 93.19 84 THR A N 1
ATOM 663 C CA . THR A 1 84 ? -4.913 12.420 10.502 1.00 93.19 84 THR A CA 1
ATOM 664 C C . THR A 1 84 ? -4.386 11.781 9.220 1.00 93.19 84 THR A C 1
ATOM 666 O O . THR A 1 84 ? -3.661 12.436 8.475 1.00 93.19 84 THR A O 1
ATOM 669 N N . THR A 1 85 ? -4.792 10.551 8.896 1.00 91.56 85 THR A N 1
ATOM 670 C CA . THR A 1 85 ? -4.405 9.892 7.637 1.00 91.56 85 THR A CA 1
ATOM 671 C C . THR A 1 85 ? -4.917 10.648 6.415 1.00 91.56 85 THR A C 1
ATOM 673 O O . THR A 1 85 ? -4.148 10.846 5.477 1.00 91.56 85 THR A O 1
ATOM 676 N N . GLN A 1 86 ? -6.154 11.156 6.437 1.00 90.44 86 GLN A N 1
ATOM 677 C CA . GLN A 1 86 ? -6.679 12.013 5.367 1.00 90.44 86 GLN A CA 1
ATOM 678 C C . GLN A 1 86 ? -5.915 13.334 5.244 1.00 90.44 86 GLN A C 1
ATOM 680 O O . GLN A 1 86 ? -5.688 13.814 4.133 1.00 90.44 86 GLN A O 1
ATOM 685 N N . LEU A 1 87 ? -5.521 13.943 6.365 1.00 90.81 87 LEU A N 1
ATOM 686 C CA . LEU A 1 87 ? -4.721 15.167 6.356 1.00 90.81 87 LEU A CA 1
ATOM 687 C C . LEU A 1 87 ? -3.334 14.915 5.759 1.00 90.81 87 LEU A C 1
ATOM 689 O O . LEU A 1 87 ? -2.897 15.662 4.887 1.00 90.81 87 LEU A O 1
ATOM 693 N N . LEU A 1 88 ? -2.672 13.838 6.186 1.00 89.75 88 LEU A N 1
ATOM 694 C CA . LEU A 1 88 ? -1.390 13.405 5.637 1.00 89.75 88 LEU A CA 1
ATOM 695 C C . LEU A 1 88 ? -1.512 13.078 4.149 1.00 89.75 88 LEU A C 1
ATOM 697 O O . LEU A 1 88 ? -0.654 13.470 3.368 1.00 89.75 88 LEU A O 1
ATOM 701 N N . GLU A 1 89 ? -2.586 12.412 3.728 1.00 88.69 89 GLU A N 1
ATOM 702 C CA . GLU A 1 89 ? -2.851 12.133 2.319 1.00 88.69 89 GLU A CA 1
ATOM 703 C C . GLU A 1 89 ? -2.986 13.425 1.509 1.00 88.69 89 GLU A C 1
ATOM 705 O O . GLU A 1 89 ? -2.273 13.585 0.518 1.00 88.69 89 GLU A O 1
ATOM 710 N N . LYS A 1 90 ? -3.815 14.377 1.954 1.00 88.44 90 LYS A N 1
ATOM 711 C CA . LYS A 1 90 ? -3.967 15.687 1.299 1.00 88.44 90 LYS A CA 1
ATOM 712 C C . LYS A 1 90 ? -2.638 16.425 1.207 1.00 88.44 90 LYS A C 1
ATOM 714 O O . LYS A 1 90 ? -2.255 16.835 0.116 1.00 88.44 90 LYS A O 1
ATOM 719 N N . TYR A 1 91 ? -1.900 16.493 2.313 1.00 90.19 91 TYR A N 1
ATOM 720 C CA . TYR A 1 91 ? -0.569 17.085 2.356 1.00 90.19 91 TYR A CA 1
ATOM 721 C C . TYR A 1 91 ? 0.359 16.404 1.344 1.00 90.19 91 TYR A C 1
ATOM 723 O O . TYR A 1 91 ? 0.894 17.043 0.448 1.00 90.19 91 TYR A O 1
ATOM 731 N N . THR A 1 92 ? 0.493 15.078 1.380 1.00 87.81 92 THR A N 1
ATOM 732 C CA . THR A 1 92 ? 1.348 14.373 0.413 1.00 87.81 92 THR A CA 1
ATOM 733 C C . THR A 1 92 ? 0.916 14.621 -1.034 1.00 87.81 92 THR A C 1
ATOM 735 O O . THR A 1 92 ? 1.766 14.832 -1.894 1.00 87.81 92 THR A O 1
ATOM 738 N N . ALA A 1 93 ? -0.384 14.668 -1.320 1.00 86.38 93 ALA A N 1
ATOM 739 C CA . ALA A 1 93 ? -0.902 14.916 -2.660 1.00 86.38 93 ALA A CA 1
ATOM 740 C C . ALA A 1 93 ? -0.688 16.362 -3.150 1.00 86.38 93 ALA A C 1
ATOM 742 O O . ALA A 1 93 ? -0.558 16.562 -4.359 1.00 86.38 93 ALA A O 1
ATOM 743 N N . GLU A 1 94 ? -0.655 17.347 -2.248 1.00 88.31 94 GLU A N 1
ATOM 744 C CA . GLU A 1 94 ? -0.405 18.763 -2.552 1.00 88.31 94 GLU A CA 1
ATOM 745 C C . GLU A 1 94 ? 1.070 19.041 -2.857 1.00 88.31 94 GLU A C 1
ATOM 747 O O . GLU A 1 94 ? 1.379 19.777 -3.795 1.00 88.31 94 GLU A O 1
ATOM 752 N N . TYR A 1 95 ? 1.989 18.412 -2.119 1.00 90.38 95 TYR A N 1
ATOM 753 C CA . TYR A 1 95 ? 3.432 18.582 -2.332 1.00 90.38 95 TYR A CA 1
ATOM 754 C C . TYR A 1 95 ? 3.945 17.810 -3.553 1.00 90.38 95 TYR A C 1
ATOM 756 O O . TYR A 1 95 ? 4.982 18.149 -4.127 1.00 90.38 95 TYR A O 1
ATOM 764 N N . LEU A 1 96 ? 3.225 16.772 -3.982 1.00 91.25 96 LEU A N 1
ATOM 765 C CA . LEU A 1 96 ? 3.562 16.019 -5.182 1.00 91.25 96 LEU A CA 1
ATOM 766 C C . LEU A 1 96 ? 3.074 16.752 -6.436 1.00 91.25 96 LEU A C 1
ATOM 768 O O . LEU A 1 96 ? 1.890 17.032 -6.610 1.00 91.25 96 LEU A O 1
ATOM 772 N N . THR A 1 97 ? 3.981 16.984 -7.383 1.00 92.69 97 THR A N 1
ATOM 773 C CA . THR A 1 97 ? 3.667 17.646 -8.656 1.00 92.69 97 THR A CA 1
ATOM 774 C C . THR A 1 97 ? 3.819 16.711 -9.859 1.00 92.69 97 THR A C 1
ATOM 776 O O . THR A 1 97 ? 4.508 15.688 -9.834 1.00 92.69 97 THR A O 1
ATOM 779 N N . GLY A 1 98 ? 3.098 17.034 -10.939 1.00 90.69 98 GLY A N 1
ATOM 780 C CA . GLY A 1 98 ? 3.250 16.413 -12.258 1.00 90.69 98 GLY A CA 1
ATOM 781 C C . GLY A 1 98 ? 3.138 14.883 -12.284 1.00 90.69 98 GLY A C 1
ATOM 782 O O . GLY A 1 98 ? 2.061 14.308 -12.103 1.00 90.69 98 GLY A O 1
ATOM 783 N N . LYS A 1 99 ? 4.259 14.225 -12.601 1.00 91.06 99 LYS A N 1
ATOM 784 C CA . LYS A 1 99 ? 4.346 12.770 -12.796 1.00 91.06 99 LYS A CA 1
ATOM 785 C C . LYS A 1 99 ? 4.194 12.001 -11.485 1.00 91.06 99 LYS A C 1
ATOM 787 O O . LYS A 1 99 ? 3.546 10.953 -11.478 1.00 91.06 99 LYS A O 1
ATOM 792 N N . ASP A 1 100 ? 4.735 12.529 -10.394 1.00 90.44 100 ASP A N 1
ATOM 793 C CA . ASP A 1 100 ? 4.724 11.835 -9.109 1.00 90.44 100 ASP A CA 1
ATOM 794 C C . ASP A 1 100 ? 3.331 11.842 -8.488 1.00 90.44 100 ASP A C 1
ATOM 796 O O . ASP A 1 100 ? 2.877 10.803 -8.009 1.00 90.44 100 ASP A O 1
ATOM 800 N N . ARG A 1 101 ? 2.579 12.939 -8.650 1.00 91.62 101 ARG A N 1
ATOM 801 C CA . ARG A 1 101 ? 1.157 13.000 -8.275 1.00 91.62 101 ARG A CA 1
ATOM 802 C C . ARG A 1 101 ? 0.315 11.955 -9.009 1.00 91.62 101 ARG A C 1
ATOM 804 O O . ARG A 1 101 ? -0.501 11.269 -8.402 1.00 91.62 101 ARG A O 1
ATOM 811 N N . ARG A 1 102 ? 0.540 11.771 -10.317 1.00 90.44 102 ARG A N 1
ATOM 812 C CA . ARG A 1 102 ? -0.159 10.735 -11.106 1.00 90.44 102 ARG A CA 1
ATOM 813 C C . ARG A 1 102 ? 0.175 9.326 -10.617 1.00 90.44 102 ARG A C 1
ATOM 815 O O . ARG A 1 102 ? -0.722 8.498 -10.503 1.00 90.44 102 ARG A O 1
ATOM 822 N N . LYS A 1 103 ? 1.448 9.061 -10.309 1.00 90.75 103 LYS A N 1
ATOM 823 C CA . LYS A 1 103 ? 1.907 7.767 -9.785 1.00 90.75 103 LYS A CA 1
ATOM 824 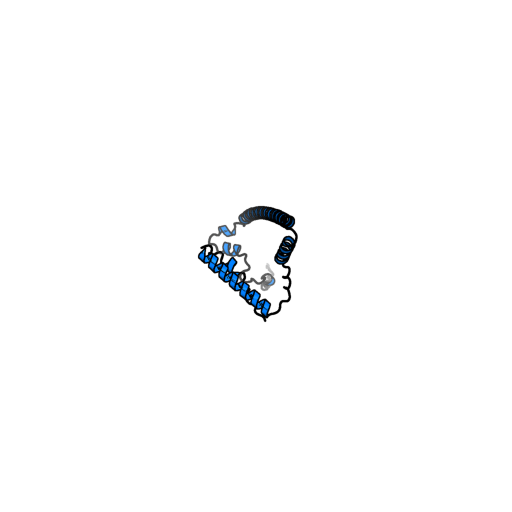C C . LYS A 1 103 ? 1.350 7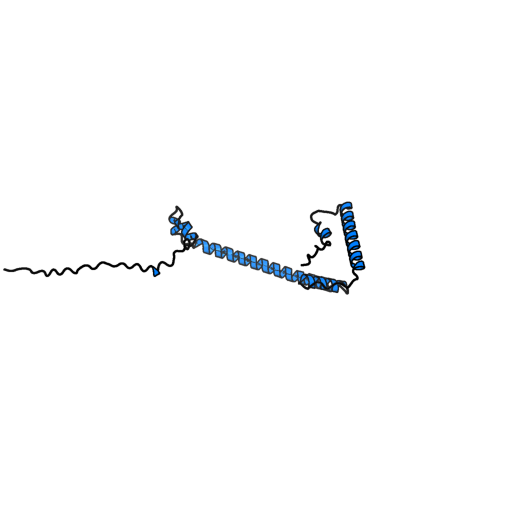.485 -8.389 1.00 90.75 103 LYS A C 1
ATOM 826 O O . LYS A 1 103 ? 0.984 6.349 -8.105 1.00 90.75 103 LYS A O 1
ATOM 831 N N . TYR A 1 104 ? 1.285 8.502 -7.533 1.00 92.31 104 TYR A N 1
ATOM 832 C CA . TYR A 1 104 ? 0.673 8.412 -6.211 1.00 92.31 104 TYR A CA 1
ATOM 833 C C . TYR A 1 104 ? -0.811 8.060 -6.314 1.00 92.31 104 TYR A C 1
ATOM 835 O O . TYR A 1 104 ? -1.236 7.051 -5.759 1.00 92.31 104 TYR A O 1
ATOM 843 N N . ASN A 1 105 ? -1.567 8.806 -7.124 1.00 90.94 105 ASN A N 1
ATOM 844 C CA . ASN A 1 105 ? -2.988 8.537 -7.340 1.00 90.94 105 ASN A CA 1
ATOM 845 C C . ASN A 1 105 ? -3.223 7.136 -7.918 1.00 90.94 105 ASN A C 1
ATOM 847 O O . ASN A 1 105 ? -4.140 6.445 -7.497 1.00 90.94 105 ASN A O 1
ATOM 851 N N . GLU A 1 106 ? -2.385 6.682 -8.854 1.00 90.75 106 GLU A N 1
ATOM 852 C CA . GLU A 1 106 ? -2.478 5.325 -9.398 1.00 90.75 106 GLU A CA 1
ATOM 853 C C . GLU A 1 106 ? -2.272 4.248 -8.322 1.00 90.75 106 GLU A C 1
ATOM 855 O O . GLU A 1 106 ? -3.019 3.270 -8.283 1.00 90.75 106 GLU A O 1
ATOM 860 N N . ARG A 1 107 ? -1.291 4.435 -7.429 1.00 90.50 107 ARG A N 1
ATOM 861 C CA . ARG A 1 107 ? -1.071 3.534 -6.289 1.00 90.50 107 ARG A CA 1
ATOM 862 C C . ARG A 1 107 ? -2.276 3.524 -5.355 1.00 90.50 107 ARG A C 1
ATOM 864 O O . ARG A 1 107 ? -2.738 2.446 -5.005 1.00 90.50 107 ARG A O 1
ATOM 871 N N . LYS A 1 108 ? -2.831 4.697 -5.038 1.00 91.06 108 LYS A N 1
ATOM 872 C CA . LYS A 1 108 ? -4.045 4.817 -4.220 1.00 91.06 108 LYS A CA 1
ATOM 873 C C . LYS A 1 108 ? -5.249 4.130 -4.842 1.00 91.06 108 LYS A C 1
ATOM 875 O O . LYS A 1 108 ? -5.943 3.388 -4.160 1.00 91.06 108 LYS A O 1
ATOM 880 N N . MET A 1 109 ? -5.463 4.287 -6.144 1.00 92.31 109 MET A N 1
ATOM 881 C CA . MET A 1 109 ? -6.530 3.567 -6.839 1.00 92.31 109 MET A CA 1
ATOM 882 C C . MET A 1 109 ? -6.347 2.049 -6.726 1.00 92.31 109 MET A C 1
ATOM 884 O O . MET A 1 109 ? -7.318 1.340 -6.483 1.00 92.31 109 MET A O 1
ATOM 888 N N . PHE A 1 110 ? -5.116 1.544 -6.855 1.00 91.44 110 PHE A N 1
ATOM 889 C CA . PHE A 1 110 ? -4.828 0.120 -6.670 1.00 91.44 110 PHE A CA 1
ATOM 890 C C . PHE A 1 110 ? -5.058 -0.349 -5.223 1.00 91.44 110 PHE A C 1
ATOM 892 O O . PHE A 1 110 ? -5.660 -1.401 -5.023 1.00 91.44 110 PHE A O 1
ATOM 899 N N . GLU A 1 111 ? -4.646 0.439 -4.223 1.00 89.50 111 GLU A N 1
ATOM 900 C CA . GLU A 1 111 ? -4.923 0.181 -2.798 1.00 89.50 111 GLU A CA 1
ATOM 901 C C . GLU A 1 111 ? -6.432 0.108 -2.512 1.00 89.50 111 GLU A C 1
ATOM 903 O O . GLU A 1 111 ? -6.876 -0.771 -1.779 1.00 89.50 111 GLU A O 1
ATOM 908 N N . LEU A 1 112 ? -7.231 0.967 -3.156 1.00 91.38 112 LEU A N 1
ATOM 909 C CA . LEU A 1 112 ? -8.698 0.970 -3.076 1.00 91.38 112 LEU A CA 1
ATOM 910 C C . LEU A 1 112 ? -9.368 -0.164 -3.879 1.00 91.38 112 LEU A C 1
ATOM 912 O O . LEU A 1 112 ? -10.595 -0.247 -3.928 1.00 91.38 112 LEU A O 1
ATOM 916 N N . GLY A 1 113 ? -8.590 -1.044 -4.516 1.00 91.75 113 GLY A N 1
ATOM 917 C CA . GLY A 1 113 ? -9.095 -2.218 -5.233 1.00 91.75 113 GLY A CA 1
ATOM 918 C C . GLY A 1 113 ? -9.307 -2.023 -6.736 1.00 91.75 113 GLY A C 1
ATOM 919 O O . GLY A 1 113 ? -9.883 -2.897 -7.392 1.00 91.75 113 GLY A O 1
ATOM 920 N N . ALA A 1 114 ? -8.836 -0.921 -7.327 1.00 91.31 114 ALA A N 1
ATOM 921 C CA . ALA A 1 114 ? -8.831 -0.783 -8.779 1.00 91.31 114 ALA A CA 1
ATOM 922 C C . ALA A 1 114 ? -7.889 -1.813 -9.422 1.00 91.31 114 ALA A C 1
ATOM 924 O O . ALA A 1 114 ? -6.788 -2.094 -8.942 1.00 91.31 114 ALA A O 1
ATOM 925 N N . LYS A 1 115 ? -8.302 -2.366 -10.567 1.00 89.12 115 LYS A N 1
ATOM 926 C CA . LYS A 1 115 ? -7.470 -3.304 -11.330 1.00 89.12 115 LYS A CA 1
ATOM 927 C C . LYS A 1 115 ? -6.236 -2.585 -11.879 1.00 89.12 115 LYS A C 1
ATOM 929 O O . LYS A 1 115 ? -6.339 -1.475 -12.398 1.00 89.12 115 LYS A O 1
ATOM 934 N N . ALA A 1 116 ? -5.084 -3.253 -11.826 1.00 85.62 116 ALA A N 1
ATOM 935 C CA . ALA A 1 116 ? -3.851 -2.732 -12.406 1.00 85.62 116 ALA A CA 1
ATOM 936 C C . ALA A 1 116 ? -4.032 -2.432 -13.903 1.00 85.62 116 ALA A C 1
ATOM 938 O O . ALA A 1 116 ? -4.614 -3.230 -14.650 1.00 85.62 116 ALA A O 1
ATOM 939 N N . LYS A 1 117 ? -3.511 -1.284 -14.353 1.00 82.75 117 LYS A N 1
ATOM 940 C CA . LYS A 1 117 ? -3.529 -0.929 -15.774 1.00 82.75 117 LYS A CA 1
ATOM 941 C C . LYS A 1 117 ? -2.766 -1.981 -16.579 1.00 82.75 117 LYS A C 1
ATOM 943 O O . LYS A 1 117 ? -1.702 -2.449 -16.168 1.00 82.75 117 LYS A O 1
ATOM 948 N N . LYS A 1 118 ? -3.297 -2.339 -17.750 1.00 83.38 118 LYS A N 1
ATOM 949 C CA . LYS A 1 118 ? -2.569 -3.191 -18.696 1.00 83.38 118 LYS A CA 1
ATOM 950 C C . LYS A 1 118 ? -1.292 -2.451 -19.096 1.00 83.38 118 LYS A C 1
ATOM 952 O O . LYS A 1 118 ? -1.345 -1.274 -19.450 1.00 83.38 118 LYS A O 1
ATOM 957 N N . GLY A 1 119 ? -0.150 -3.125 -18.980 1.00 83.12 119 GLY A N 1
ATOM 958 C CA . GLY A 1 119 ? 1.131 -2.568 -19.406 1.00 83.12 119 GLY A CA 1
ATOM 959 C C . GLY A 1 119 ? 1.135 -2.237 -20.900 1.00 83.12 119 GLY A C 1
ATOM 960 O O . GLY A 1 119 ? 0.253 -2.664 -21.650 1.00 83.12 119 GLY A O 1
ATOM 961 N N . LEU A 1 120 ? 2.146 -1.486 -21.339 1.00 87.94 120 LEU A N 1
ATOM 962 C CA . LEU A 1 120 ? 2.348 -1.246 -22.766 1.00 87.94 120 LEU A CA 1
ATOM 963 C C . LEU A 1 120 ? 2.524 -2.587 -23.491 1.00 87.94 120 LEU A C 1
ATOM 965 O O . LEU A 1 120 ? 3.171 -3.501 -22.974 1.00 87.94 120 LEU A O 1
ATOM 969 N N . LYS A 1 121 ? 1.951 -2.705 -24.692 1.00 91.94 121 LYS A N 1
ATOM 970 C CA . LYS A 1 121 ? 2.125 -3.894 -25.529 1.00 91.94 121 LYS A CA 1
ATOM 971 C C . LYS A 1 121 ? 3.563 -3.908 -26.051 1.00 91.94 121 LYS A C 1
ATOM 973 O O . LYS A 1 121 ? 3.912 -3.121 -26.923 1.00 91.94 121 LYS A O 1
ATOM 978 N N . ILE A 1 122 ? 4.387 -4.787 -25.490 1.00 92.12 122 ILE A N 1
ATOM 979 C CA . ILE A 1 122 ? 5.805 -4.945 -25.832 1.00 92.12 122 ILE A CA 1
ATOM 980 C C . ILE A 1 122 ? 5.984 -6.296 -26.548 1.00 92.12 122 ILE A C 1
ATOM 982 O O . ILE A 1 122 ? 5.350 -7.274 -26.139 1.00 92.12 122 ILE A O 1
ATOM 986 N N . PRO A 1 123 ? 6.823 -6.393 -27.599 1.00 95.94 123 PRO A N 1
ATOM 987 C CA . PRO A 1 123 ? 7.176 -7.672 -28.212 1.00 95.94 123 PRO A CA 1
ATOM 988 C C . PRO A 1 123 ? 7.764 -8.666 -27.201 1.00 95.94 123 PRO A C 1
ATOM 990 O O . PRO A 1 123 ? 8.539 -8.290 -26.317 1.00 95.94 123 PRO A O 1
ATOM 993 N N . THR A 1 124 ? 7.446 -9.950 -27.362 1.00 94.00 124 THR A N 1
ATOM 994 C CA . THR A 1 124 ? 7.884 -11.024 -26.457 1.00 94.00 124 THR A CA 1
ATOM 995 C C . THR A 1 124 ? 9.401 -11.086 -26.217 1.00 94.00 124 THR A C 1
ATOM 997 O O . THR A 1 124 ? 9.770 -11.141 -25.042 1.00 94.00 124 THR A O 1
ATOM 1000 N N . PRO A 1 125 ? 10.304 -11.000 -27.224 1.00 96.00 125 PRO A N 1
ATOM 1001 C CA . PRO A 1 125 ? 11.744 -11.079 -26.957 1.00 96.00 125 PRO A CA 1
ATOM 1002 C C . PRO A 1 125 ? 12.242 -9.907 -26.103 1.00 96.00 125 PRO A C 1
ATOM 1004 O O . PRO A 1 125 ? 13.060 -10.087 -25.203 1.00 96.00 125 PRO A O 1
ATOM 1007 N N . ILE A 1 126 ? 11.693 -8.709 -26.323 1.00 95.69 126 ILE A N 1
ATOM 1008 C CA . ILE A 1 126 ? 12.047 -7.511 -25.556 1.00 95.69 126 ILE A CA 1
ATOM 1009 C C . ILE A 1 126 ? 11.537 -7.640 -24.118 1.00 95.69 126 ILE A C 1
ATOM 1011 O O . ILE A 1 126 ? 12.268 -7.345 -23.175 1.00 95.69 126 ILE A O 1
ATOM 1015 N N . SER A 1 127 ? 10.305 -8.125 -23.934 1.00 93.31 127 SER A N 1
ATOM 1016 C CA . SER A 1 127 ? 9.728 -8.345 -22.603 1.00 93.31 127 SER A CA 1
ATOM 1017 C C . SER A 1 127 ? 10.552 -9.338 -21.780 1.00 93.31 127 SER A C 1
ATOM 1019 O O . SER A 1 127 ? 10.821 -9.080 -20.606 1.00 93.31 127 SER A O 1
ATOM 1021 N N . LEU A 1 128 ? 10.991 -10.443 -22.392 1.00 95.31 128 LEU A N 1
ATOM 1022 C CA . LEU A 1 128 ? 11.851 -11.431 -21.735 1.00 95.31 128 LEU A CA 1
ATOM 1023 C C . LEU A 1 128 ? 13.216 -10.835 -21.370 1.00 95.31 128 LEU A C 1
ATOM 1025 O O . LEU A 1 128 ? 13.685 -11.023 -20.250 1.00 95.31 128 LEU A O 1
ATOM 1029 N N . GLY A 1 129 ? 13.815 -10.042 -22.264 1.00 96.62 129 GLY A N 1
ATOM 1030 C CA . GLY A 1 129 ? 15.069 -9.341 -21.977 1.00 96.62 129 GLY A CA 1
ATOM 1031 C C . GLY A 1 129 ? 14.951 -8.353 -20.810 1.00 96.62 129 GLY A C 1
ATOM 1032 O O . GLY A 1 129 ? 15.831 -8.296 -19.949 1.00 96.62 129 GLY A O 1
ATOM 1033 N N . ILE A 1 130 ? 13.844 -7.606 -20.729 1.00 93.50 130 ILE A N 1
ATOM 1034 C CA . ILE A 1 130 ? 13.557 -6.704 -19.601 1.00 93.50 130 ILE A CA 1
ATOM 1035 C C . ILE A 1 130 ? 13.426 -7.496 -18.294 1.00 93.50 130 ILE A C 1
ATOM 1037 O O . ILE A 1 130 ? 13.936 -7.056 -17.262 1.00 93.50 130 ILE A O 1
ATOM 1041 N N . GLN A 1 131 ? 12.766 -8.656 -18.329 1.00 92.44 131 GLN A N 1
ATOM 1042 C CA . GLN A 1 131 ? 12.585 -9.511 -17.159 1.00 92.44 131 GLN A CA 1
ATOM 1043 C C . GLN A 1 131 ? 13.910 -10.127 -16.682 1.00 92.44 131 GLN A C 1
ATOM 1045 O O . GLN A 1 131 ? 14.191 -10.054 -15.487 1.00 92.44 131 GLN A O 1
ATOM 1050 N N . SER A 1 132 ? 14.749 -10.647 -17.588 1.00 94.81 132 SER A N 1
ATOM 1051 C CA . SER A 1 132 ? 16.077 -11.190 -17.240 1.00 94.81 132 SER A CA 1
ATOM 1052 C C . SER A 1 132 ? 16.949 -10.129 -16.575 1.00 94.81 132 SER A C 1
ATOM 1054 O O . SER A 1 132 ? 17.424 -10.318 -15.458 1.00 94.81 132 SER A O 1
ATOM 1056 N N . LYS A 1 133 ? 17.057 -8.943 -17.194 1.00 96.31 133 LYS A N 1
ATOM 1057 C CA . LYS A 1 133 ? 17.848 -7.833 -16.640 1.00 96.31 133 LYS A CA 1
ATOM 1058 C C . LYS A 1 133 ? 17.326 -7.340 -15.296 1.00 96.31 133 LYS A C 1
ATOM 1060 O O . LYS A 1 133 ? 18.099 -6.823 -14.495 1.00 96.31 133 LY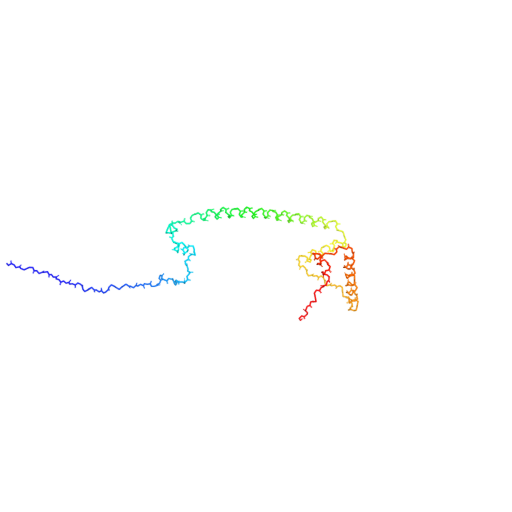S A O 1
ATOM 1065 N N . ARG A 1 134 ? 16.016 -7.428 -15.058 1.00 92.44 134 ARG A N 1
ATOM 1066 C CA . ARG A 1 134 ? 15.431 -7.095 -13.757 1.00 92.44 134 ARG A CA 1
ATOM 1067 C C . ARG A 1 134 ? 15.892 -8.098 -12.694 1.00 92.44 134 ARG A C 1
ATOM 1069 O O . ARG A 1 134 ? 16.391 -7.672 -11.663 1.00 92.44 134 ARG A O 1
ATOM 1076 N N . GLN A 1 135 ? 15.806 -9.396 -12.983 1.00 91.88 135 GLN A N 1
ATOM 1077 C CA . GLN A 1 135 ? 16.250 -10.448 -12.062 1.00 91.88 135 GLN A CA 1
ATOM 1078 C C . GLN A 1 135 ? 17.755 -10.385 -11.778 1.00 91.88 135 GLN A C 1
ATOM 1080 O O . GLN A 1 135 ? 18.174 -10.589 -10.645 1.00 91.88 135 GLN A O 1
ATOM 1085 N N . GLU A 1 136 ? 18.576 -10.090 -12.787 1.00 94.81 136 GLU A N 1
ATOM 1086 C CA . GLU A 1 136 ? 20.023 -9.906 -12.615 1.00 94.81 136 GLU A CA 1
ATOM 1087 C C . GLU A 1 136 ? 20.340 -8.750 -11.661 1.00 94.81 136 GLU A C 1
ATOM 1089 O O . GLU A 1 136 ? 21.159 -8.911 -10.757 1.00 94.81 136 GLU A O 1
ATOM 1094 N N . ARG A 1 137 ? 19.659 -7.604 -11.811 1.00 93.62 137 ARG A N 1
ATOM 1095 C CA . ARG A 1 137 ? 19.821 -6.463 -10.895 1.00 93.62 137 ARG A CA 1
ATOM 1096 C C . ARG A 1 137 ? 19.410 -6.811 -9.471 1.00 93.62 137 ARG A C 1
ATOM 1098 O O . ARG A 1 137 ? 20.138 -6.478 -8.551 1.00 93.62 137 ARG A O 1
ATOM 1105 N N . GLU A 1 138 ? 18.292 -7.507 -9.303 1.00 90.44 138 GLU A N 1
ATOM 1106 C CA . GLU A 1 138 ? 17.792 -7.910 -7.984 1.00 90.44 138 GLU A CA 1
ATOM 1107 C C . GLU A 1 138 ? 18.742 -8.890 -7.282 1.00 90.44 138 GLU A C 1
ATOM 1109 O O . GLU A 1 138 ? 19.003 -8.752 -6.089 1.00 90.44 138 GLU A O 1
ATOM 1114 N N . LYS A 1 139 ? 19.320 -9.849 -8.020 1.00 91.62 139 LYS A N 1
ATOM 1115 C CA . LYS A 1 139 ? 20.359 -10.747 -7.487 1.00 91.62 139 LYS A CA 1
ATOM 1116 C C . LYS A 1 139 ? 21.600 -9.970 -7.055 1.00 91.62 139 LYS A C 1
ATOM 1118 O O . LYS A 1 139 ? 22.101 -10.209 -5.960 1.00 91.62 139 LYS A O 1
ATOM 1123 N N . LYS A 1 140 ? 22.053 -9.024 -7.884 1.00 94.00 140 LYS A N 1
ATOM 1124 C CA . LYS A 1 140 ? 23.208 -8.178 -7.574 1.00 94.00 140 LYS A CA 1
ATOM 1125 C C . LYS A 1 140 ? 22.966 -7.327 -6.327 1.00 94.00 140 LYS A C 1
ATOM 1127 O O . LYS A 1 140 ? 23.817 -7.286 -5.452 1.00 94.00 140 LYS A O 1
ATOM 1132 N N . GLU A 1 141 ? 21.797 -6.701 -6.216 1.00 91.25 141 GLU A N 1
ATOM 1133 C CA . GLU A 1 141 ? 21.424 -5.874 -5.060 1.00 91.25 141 GLU A CA 1
ATOM 1134 C C . GLU A 1 141 ? 21.372 -6.705 -3.767 1.00 91.25 141 GLU A C 1
ATOM 1136 O O . GLU A 1 141 ? 21.835 -6.273 -2.714 1.00 91.25 141 GLU A O 1
ATOM 1141 N N . LEU A 1 142 ? 20.884 -7.946 -3.858 1.00 91.25 142 LEU A N 1
ATOM 1142 C CA . LEU A 1 142 ? 20.877 -8.892 -2.744 1.00 91.25 142 LEU A CA 1
ATOM 1143 C C . LEU A 1 142 ? 22.299 -9.305 -2.332 1.00 91.25 142 LEU A C 1
ATOM 1145 O O . LEU A 1 142 ? 22.588 -9.388 -1.137 1.00 91.25 142 LEU A O 1
ATOM 1149 N N . GLU A 1 143 ? 23.186 -9.578 -3.289 1.00 93.06 143 GLU A N 1
ATOM 1150 C CA . GLU A 1 143 ? 24.598 -9.876 -3.019 1.00 93.06 143 GLU A CA 1
ATOM 1151 C C . GLU A 1 143 ? 25.319 -8.679 -2.388 1.00 93.06 143 GLU A C 1
ATOM 1153 O O . GLU A 1 143 ? 26.015 -8.844 -1.389 1.00 93.06 143 GLU A O 1
ATOM 1158 N N . GLU A 1 144 ? 25.092 -7.467 -2.893 1.00 94.12 144 GLU A N 1
ATOM 1159 C CA . GLU A 1 144 ? 25.617 -6.229 -2.309 1.00 94.12 144 GLU A CA 1
ATOM 1160 C C . GLU A 1 144 ? 25.116 -6.027 -0.876 1.00 94.12 144 GLU A C 1
ATOM 1162 O O . GLU A 1 144 ? 25.915 -5.781 0.026 1.00 94.12 144 GLU A O 1
ATOM 1167 N N . ALA A 1 145 ? 23.818 -6.215 -0.624 1.00 92.81 145 ALA A N 1
ATOM 1168 C CA . ALA A 1 145 ? 23.249 -6.118 0.717 1.00 92.81 145 ALA A CA 1
ATOM 1169 C C . ALA A 1 145 ? 23.839 -7.160 1.685 1.00 92.81 145 ALA A C 1
ATOM 1171 O O . ALA A 1 145 ? 24.022 -6.865 2.867 1.00 92.81 145 ALA A O 1
ATOM 1172 N N . LYS A 1 146 ? 24.165 -8.367 1.201 1.00 93.62 146 LYS A N 1
ATOM 1173 C CA . LYS A 1 146 ? 24.882 -9.383 1.989 1.00 93.62 146 LYS A CA 1
ATOM 1174 C C . LYS A 1 146 ? 26.315 -8.959 2.288 1.00 93.62 146 LYS A C 1
ATOM 1176 O O . LYS A 1 146 ? 26.732 -9.052 3.437 1.00 93.62 146 LYS A O 1
ATOM 1181 N N . ASN A 1 147 ? 27.035 -8.466 1.285 1.00 95.19 147 ASN A N 1
ATOM 1182 C CA . ASN A 1 147 ? 28.421 -8.022 1.433 1.00 95.19 147 ASN A CA 1
ATOM 1183 C C . ASN A 1 147 ? 28.537 -6.825 2.388 1.00 95.19 147 ASN A C 1
ATOM 1185 O O . ASN A 1 147 ? 29.486 -6.744 3.159 1.00 95.19 147 ASN A O 1
ATOM 1189 N N . LEU A 1 148 ? 27.547 -5.928 2.377 1.00 94.69 148 LEU A N 1
ATOM 1190 C CA . LEU A 1 148 ? 27.452 -4.784 3.289 1.00 94.69 148 LEU A CA 1
ATOM 1191 C C . LEU A 1 148 ? 26.933 -5.154 4.690 1.00 94.69 148 LEU A C 1
ATOM 1193 O O . LEU A 1 148 ? 26.871 -4.289 5.559 1.00 94.69 148 LEU A O 1
ATOM 1197 N N . GLY A 1 149 ? 26.514 -6.404 4.920 1.00 92.19 149 GLY A N 1
ATOM 1198 C CA . GLY A 1 149 ? 25.922 -6.836 6.191 1.00 92.19 149 GLY A CA 1
ATOM 1199 C C . 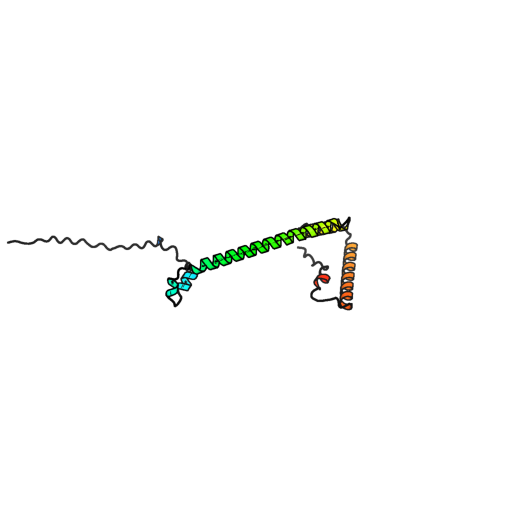GLY A 1 149 ? 24.525 -6.263 6.474 1.00 92.19 149 GLY A C 1
ATOM 1200 O O . GLY A 1 149 ? 24.019 -6.399 7.583 1.00 92.19 149 GLY A O 1
ATOM 1201 N N . LEU A 1 150 ? 23.879 -5.641 5.483 1.00 90.50 150 LEU A N 1
ATOM 1202 C CA . LEU A 1 150 ? 22.519 -5.096 5.591 1.00 90.50 150 LEU A CA 1
ATOM 1203 C C . LEU A 1 150 ? 21.442 -6.175 5.438 1.00 90.50 150 LEU A C 1
ATOM 1205 O O . LEU A 1 150 ? 20.276 -5.947 5.756 1.00 90.50 150 LEU A O 1
ATOM 1209 N N . TYR A 1 151 ? 21.805 -7.350 4.925 1.00 92.31 151 TYR A N 1
ATOM 1210 C CA . TYR A 1 151 ? 20.875 -8.454 4.749 1.00 92.31 151 TYR A CA 1
ATOM 1211 C C . TYR A 1 151 ? 20.495 -9.098 6.091 1.00 92.31 151 TYR A C 1
ATOM 1213 O O . TYR A 1 151 ? 21.342 -9.635 6.802 1.00 92.31 151 TYR A O 1
ATOM 1221 N N . HIS A 1 152 ? 19.193 -9.137 6.388 1.00 90.81 152 HIS A N 1
ATOM 1222 C CA . HIS A 1 152 ? 18.647 -9.853 7.541 1.00 90.81 152 HIS A CA 1
ATOM 1223 C C . HIS A 1 152 ? 17.385 -10.646 7.172 1.00 90.81 152 HIS A C 1
ATOM 1225 O O . HIS A 1 152 ? 16.587 -10.241 6.323 1.00 90.81 152 HIS A O 1
ATOM 1231 N N . GLN A 1 153 ? 17.164 -11.779 7.844 1.00 87.00 153 GLN A N 1
ATOM 1232 C CA . GLN A 1 153 ? 16.060 -12.696 7.539 1.00 87.00 153 GLN A CA 1
ATOM 1233 C C . GLN A 1 153 ? 14.673 -12.049 7.709 1.00 87.00 153 GLN A C 1
ATOM 1235 O O . GLN A 1 153 ? 13.740 -12.409 6.988 1.00 87.00 153 GLN A O 1
ATOM 1240 N N . SER A 1 154 ? 14.530 -11.076 8.618 1.00 87.81 154 SER A N 1
ATOM 1241 C CA . SER A 1 154 ? 13.270 -10.340 8.826 1.00 87.81 154 SER A CA 1
ATOM 1242 C C . SER A 1 154 ? 12.871 -9.487 7.615 1.00 87.81 154 SER A C 1
ATOM 1244 O O . SER A 1 154 ? 11.686 -9.366 7.313 1.00 87.81 154 SER A O 1
ATOM 1246 N N . ILE A 1 155 ? 13.843 -8.965 6.862 1.00 84.19 155 ILE A N 1
ATOM 1247 C CA . ILE A 1 155 ? 13.619 -8.097 5.696 1.00 84.19 155 ILE A CA 1
ATOM 1248 C C . ILE A 1 155 ? 13.743 -8.837 4.359 1.00 84.19 155 ILE A C 1
ATOM 1250 O O . ILE A 1 155 ? 13.708 -8.212 3.304 1.00 84.19 155 ILE A O 1
ATOM 1254 N N . LYS A 1 156 ? 13.821 -10.177 4.363 1.00 85.19 156 LYS A N 1
ATOM 1255 C CA . LYS A 1 156 ? 13.882 -10.989 3.131 1.00 85.19 156 LYS A CA 1
ATOM 1256 C C . LYS A 1 156 ? 12.741 -10.694 2.151 1.00 85.19 156 LYS A C 1
ATOM 1258 O O . LYS A 1 156 ? 12.913 -10.806 0.945 1.00 85.19 156 LYS A O 1
ATOM 1263 N N . HIS A 1 157 ? 11.571 -10.309 2.661 1.00 82.38 157 HIS A N 1
ATOM 1264 C CA . HIS A 1 157 ? 10.386 -10.012 1.858 1.00 82.38 157 HIS A CA 1
ATOM 1265 C C . HIS A 1 157 ? 10.577 -8.780 0.958 1.00 82.38 157 HIS A C 1
ATOM 1267 O O . HIS A 1 157 ? 10.045 -8.763 -0.152 1.00 82.38 157 HIS A O 1
ATOM 1273 N N . ASN A 1 158 ? 11.405 -7.818 1.381 1.00 82.75 158 ASN A N 1
ATOM 1274 C CA . ASN A 1 158 ? 11.767 -6.653 0.573 1.00 82.75 158 ASN A CA 1
ATOM 1275 C C . ASN A 1 158 ? 12.523 -7.072 -0.693 1.00 82.75 158 ASN A C 1
ATOM 1277 O O . ASN A 1 158 ? 12.295 -6.510 -1.757 1.00 82.75 158 ASN A O 1
ATOM 1281 N N . TRP A 1 159 ? 13.332 -8.129 -0.592 1.00 80.56 159 TRP A N 1
ATOM 1282 C CA . TRP A 1 159 ? 14.170 -8.652 -1.672 1.00 80.56 159 TRP A CA 1
ATOM 1283 C C . TRP A 1 159 ? 13.482 -9.723 -2.536 1.00 80.56 159 TRP A C 1
ATOM 1285 O O . TRP A 1 159 ? 13.890 -9.962 -3.665 1.00 80.56 159 TRP A O 1
ATOM 1295 N N . VAL A 1 160 ? 12.441 -10.390 -2.019 1.00 71.56 160 VAL A N 1
ATOM 1296 C CA . VAL A 1 160 ? 11.750 -11.515 -2.694 1.00 71.56 160 VAL A CA 1
ATOM 1297 C C . VAL A 1 160 ? 10.504 -11.070 -3.478 1.00 71.56 160 VAL A C 1
ATOM 1299 O O . VAL A 1 160 ? 10.065 -11.768 -4.398 1.00 71.56 160 VAL A O 1
ATOM 1302 N N . SER A 1 161 ? 9.929 -9.910 -3.143 1.00 59.81 161 SER A N 1
ATOM 1303 C CA . SER A 1 161 ? 8.638 -9.429 -3.670 1.00 59.81 161 SER A CA 1
ATOM 1304 C C . SER A 1 161 ? 8.581 -9.193 -5.190 1.00 59.81 161 SER A C 1
ATOM 1306 O O . SER A 1 161 ? 7.493 -9.131 -5.761 1.00 59.81 161 SER A O 1
ATOM 1308 N N . SER A 1 162 ? 9.723 -9.122 -5.871 1.00 54.75 162 SER A N 1
ATOM 1309 C CA . SER A 1 162 ? 9.815 -8.970 -7.326 1.00 54.75 162 SER A CA 1
ATOM 1310 C C . SER A 1 162 ? 9.627 -10.269 -8.118 1.00 54.75 162 SER A C 1
ATOM 1312 O O . SER A 1 162 ? 9.319 -10.231 -9.314 1.00 54.75 162 SER A O 1
ATOM 1314 N N . SER A 1 163 ? 9.779 -11.425 -7.467 1.00 54.31 163 SER A N 1
ATOM 1315 C CA . SER A 1 163 ? 9.535 -12.727 -8.081 1.00 54.31 163 SER A CA 1
ATOM 1316 C C . SER A 1 163 ? 8.032 -13.017 -8.073 1.00 54.31 163 SER A C 1
ATOM 1318 O O . SER A 1 163 ? 7.486 -13.668 -7.183 1.00 54.31 163 SER A O 1
ATOM 1320 N N . SER A 1 164 ? 7.313 -12.472 -9.058 1.00 51.59 164 SER A N 1
ATOM 1321 C CA . SER A 1 164 ? 5.899 -12.793 -9.262 1.00 51.59 164 SER A CA 1
ATOM 1322 C C . SER A 1 164 ? 5.728 -14.314 -9.289 1.00 51.59 164 SER A C 1
ATOM 1324 O O . SER A 1 164 ? 6.300 -14.980 -10.158 1.00 51.59 164 SER A O 1
ATOM 1326 N N . LYS A 1 165 ? 4.948 -14.867 -8.351 1.00 52.09 165 LYS A N 1
ATOM 1327 C CA . LYS A 1 165 ? 4.554 -16.280 -8.383 1.00 52.09 165 LYS A CA 1
ATOM 1328 C C . LYS A 1 165 ? 3.992 -16.588 -9.778 1.00 52.09 165 LYS A C 1
ATOM 1330 O O . LYS A 1 165 ? 3.188 -15.791 -10.270 1.00 52.09 165 LYS A O 1
ATOM 1335 N N . PRO A 1 166 ? 4.397 -17.693 -10.428 1.00 45.16 166 PRO A N 1
ATOM 1336 C CA . PRO A 1 166 ? 3.863 -18.047 -11.731 1.00 45.16 166 PRO A CA 1
ATOM 1337 C C . PRO A 1 166 ? 2.350 -18.202 -11.596 1.00 45.16 166 PRO A C 1
ATOM 1339 O O . PRO A 1 166 ? 1.855 -19.031 -10.831 1.00 45.16 166 PRO A O 1
ATOM 1342 N N . GLN A 1 167 ? 1.619 -17.344 -12.298 1.00 50.72 167 GLN A N 1
ATOM 1343 C CA . GLN A 1 167 ? 0.172 -17.402 -12.375 1.00 50.72 167 GLN A CA 1
ATOM 1344 C C . GLN A 1 167 ? -0.168 -18.706 -13.104 1.00 50.72 167 GLN A C 1
ATOM 1346 O O . GLN A 1 167 ? 0.017 -18.812 -14.315 1.00 50.72 167 GLN A O 1
ATOM 1351 N N . GLN A 1 168 ? -0.563 -19.727 -12.340 1.00 48.03 168 GLN A N 1
ATOM 1352 C CA . GLN A 1 168 ? -1.015 -21.014 -12.859 1.00 48.03 168 GLN A CA 1
ATOM 1353 C C . GLN A 1 168 ? -2.175 -20.739 -13.819 1.00 48.03 168 GLN A C 1
ATOM 1355 O O . GLN A 1 168 ? -3.254 -20.315 -13.402 1.00 48.03 168 GLN A O 1
ATOM 1360 N N . ARG A 1 169 ? -1.916 -20.892 -15.119 1.00 45.03 169 ARG A N 1
ATOM 1361 C CA . ARG A 1 169 ? -2.940 -20.798 -16.159 1.00 45.03 169 ARG A CA 1
ATOM 1362 C C . ARG A 1 169 ? -3.788 -22.063 -16.029 1.00 45.03 169 ARG A C 1
ATOM 1364 O O . ARG A 1 169 ? -3.255 -23.152 -16.220 1.00 45.03 169 ARG A O 1
ATOM 1371 N N . LYS A 1 170 ? -5.052 -21.910 -15.629 1.00 39.34 170 LYS A N 1
ATOM 1372 C CA . LYS A 1 170 ? -6.086 -22.909 -15.915 1.00 39.34 170 LYS A CA 1
ATOM 1373 C C . LYS A 1 170 ? -6.540 -22.751 -17.358 1.00 39.34 170 LYS A C 1
ATOM 1375 O O . LYS A 1 170 ? -6.510 -21.592 -17.839 1.00 39.34 170 LYS A O 1
#

pLDDT: mean 79.02, std 16.91, range [32.44, 97.06]

Radius of gyration: 41.47 Å; chains: 1; bounding box: 122×72×95 Å